Protein AF-A0A937XHI0-F1 (afdb_monomer)

Nearest PDB structures (foldseek):
  3gnf-assembly1_B  TM=6.309E-01  e=1.235E+00  Mus musculus
  5ue8-assembly2_B  TM=3.623E-01  e=6.744E-01  Rattus norvegicus
  3gf5-assembly2_B  TM=5.429E-01  e=1.886E+00  Mus musculus
  6bp7-assembly1_A  TM=5.393E-01  e=4.963E+00  Rattus norvegicus

Secondary structure (DSSP, 8-state):
--GGGHHHHHTHHHHHHHHHHH--SSPPPB-PBPSS-EE-TTS-EE-TT-B-EEEE-STTS--EEEE-HHHHHHHHIIIIIS-HHHHHHHHHHHHHHHHHHHHHHHHTTS---PPP-

Sequence (117 aa):
MNSRYEDVEQHLDDYVGLLNALSWEYAPWNEPKAQKQHQCEFGCLIERGSKYFRKLWSPDRREDVKLCHDCMVKMLFALFGTDQEATKRALAIDKQRWDATVRALRG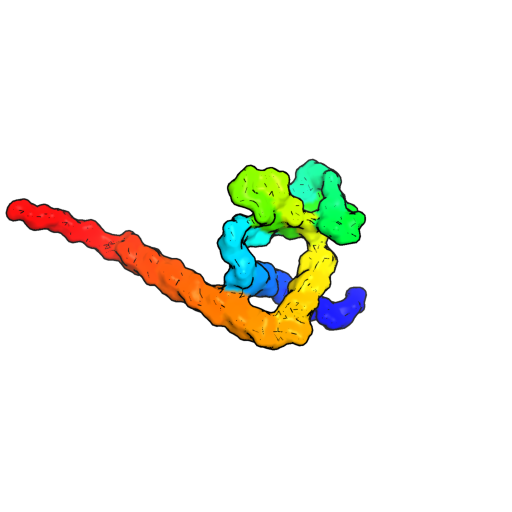LRQPLEEPES

pLDDT: mean 86.37, std 11.16, range [53.25, 96.56]

Foldseek 3Di:
DPVLLVVCVVCVVVLLLLVQLPPPPFDGKDWDAACAWDAAPVRDIDHHRAIWIWTQDDPVSPDIGIGHPVRSSVVSCVQPVVDVVSVVSSVVSSVVVVVVVVVVVVVVPDPPPDPDD

Radius of gyration: 18.56 Å; Cα contacts (8 Å, |Δi|>4): 137; chains: 1; bounding box: 61×37×37 Å

Mean predicted aligned error: 7.48 Å

Organism: NCBI:txid2052148

Solvent-accessible surface area (backbone atoms only — not comparable to full-atom values): 6737 Å² total; per-residue (Å²): 136,66,77,89,47,47,67,46,63,78,40,39,70,59,53,50,49,36,50,39,40,65,46,70,94,45,59,60,71,41,74,52,66,30,89,52,72,47,64,21,82,86,66,48,80,35,52,59,68,37,65,31,39,38,28,40,76,38,98,84,61,81,43,65,52,34,30,39,61,71,57,45,45,52,49,48,35,62,52,44,74,72,30,66,66,52,42,53,51,17,52,53,44,39,52,53,50,51,55,50,50,54,51,53,57,55,60,73,68,56,76,82,77,74,81,87,128

Structure (mmCIF, N/CA/C/O backbone):
data_AF-A0A937XHI0-F1
#
_entry.id   AF-A0A937XHI0-F1
#
loop_
_atom_site.group_PDB
_atom_site.id
_atom_site.type_symbol
_atom_site.label_atom_id
_atom_site.label_alt_id
_atom_site.label_comp_id
_atom_site.label_asym_id
_atom_site.label_entity_id
_atom_site.label_seq_id
_atom_site.pdbx_PDB_ins_code
_atom_site.Cartn_x
_atom_site.Cartn_y
_atom_site.Cartn_z
_atom_site.occupancy
_atom_site.B_iso_or_equiv
_atom_site.auth_seq_id
_atom_site.auth_comp_id
_atom_site.auth_asym_id
_atom_site.auth_atom_id
_atom_site.pdbx_PDB_model_num
ATOM 1 N N . MET A 1 1 ? -12.678 -14.246 10.226 1.00 58.81 1 MET A N 1
ATOM 2 C CA . MET A 1 1 ? -12.067 -13.700 8.994 1.00 58.81 1 MET A CA 1
ATOM 3 C C . MET A 1 1 ? -12.747 -14.303 7.783 1.00 58.81 1 MET A C 1
ATOM 5 O O . MET A 1 1 ? -13.254 -15.413 7.873 1.00 58.81 1 MET A O 1
ATOM 9 N N . ASN A 1 2 ? -12.811 -13.553 6.687 1.00 73.31 2 ASN A N 1
ATOM 10 C CA . ASN A 1 2 ? -13.409 -13.993 5.431 1.00 73.31 2 ASN A CA 1
ATOM 11 C C . ASN A 1 2 ? -12.284 -14.550 4.546 1.00 73.31 2 ASN A C 1
ATOM 13 O O . ASN A 1 2 ? -11.394 -13.787 4.186 1.00 73.31 2 ASN A O 1
ATOM 17 N N . SER A 1 3 ? -12.313 -15.844 4.213 1.00 80.75 3 SER A N 1
ATOM 18 C CA . SER A 1 3 ? -11.196 -16.562 3.556 1.00 80.75 3 SER A CA 1
ATOM 19 C C . SER A 1 3 ? -10.715 -15.933 2.245 1.00 80.75 3 SER A C 1
ATOM 21 O O . SER A 1 3 ? -9.574 -16.099 1.843 1.00 80.75 3 SER A O 1
ATOM 23 N N . ARG A 1 4 ? -11.570 -15.152 1.585 1.00 86.25 4 ARG A N 1
ATOM 24 C CA . ARG A 1 4 ? -11.251 -14.447 0.333 1.00 86.25 4 ARG A CA 1
ATOM 25 C C . ARG A 1 4 ? -10.229 -13.314 0.486 1.00 86.25 4 ARG A C 1
ATOM 27 O O . ARG A 1 4 ? -9.715 -12.870 -0.527 1.00 86.25 4 ARG A O 1
ATOM 34 N N . TYR A 1 5 ? -9.925 -12.852 1.699 1.00 92.00 5 TYR A N 1
ATOM 35 C CA . TYR A 1 5 ? -8.895 -11.825 1.926 1.00 92.00 5 TYR A CA 1
ATOM 36 C C . TYR A 1 5 ? -7.572 -12.386 2.449 1.00 92.00 5 TYR A C 1
ATOM 38 O O . TYR A 1 5 ? -6.604 -11.641 2.540 1.00 92.00 5 TYR A O 1
ATOM 46 N N . GLU A 1 6 ? -7.532 -13.679 2.771 1.00 92.12 6 GLU A N 1
ATOM 47 C CA . GLU A 1 6 ? -6.419 -14.301 3.490 1.00 92.12 6 GLU A CA 1
ATOM 48 C C . GLU A 1 6 ? -5.087 -14.166 2.742 1.00 92.12 6 GLU A C 1
ATOM 50 O O . GLU A 1 6 ? -4.083 -13.801 3.343 1.00 92.12 6 GLU A O 1
ATOM 55 N N . ASP A 1 7 ? -5.101 -14.371 1.425 1.00 92.12 7 ASP A N 1
ATOM 56 C CA . ASP A 1 7 ? -3.933 -14.199 0.554 1.00 92.12 7 ASP A CA 1
ATOM 57 C C . ASP A 1 7 ? -3.374 -12.764 0.608 1.00 92.12 7 ASP A C 1
ATOM 59 O O . ASP A 1 7 ? -2.185 -12.549 0.841 1.00 92.12 7 ASP A O 1
ATOM 63 N N . VAL A 1 8 ? -4.252 -11.763 0.512 1.00 92.69 8 VAL A N 1
ATOM 64 C CA . VAL A 1 8 ? -3.857 -10.349 0.585 1.00 92.69 8 VAL A CA 1
ATOM 65 C C . VAL A 1 8 ? -3.335 -9.982 1.971 1.00 92.69 8 VAL A C 1
ATOM 67 O O . VAL A 1 8 ? -2.409 -9.189 2.078 1.00 92.69 8 VAL A O 1
ATOM 70 N N . GLU A 1 9 ? -3.908 -10.537 3.038 1.00 93.56 9 GLU A N 1
ATOM 71 C CA . GLU A 1 9 ? -3.440 -10.292 4.407 1.00 93.56 9 GLU A CA 1
ATOM 72 C C . GLU A 1 9 ? -2.064 -10.916 4.663 1.00 93.56 9 GLU A C 1
ATOM 74 O O . GLU A 1 9 ? -1.214 -10.283 5.288 1.00 93.56 9 GLU A O 1
ATOM 79 N N . GLN A 1 10 ? -1.822 -12.131 4.163 1.00 94.44 10 GLN A N 1
ATOM 80 C CA . GLN A 1 10 ? -0.535 -12.819 4.304 1.00 94.44 10 GLN A CA 1
ATOM 81 C C . GLN A 1 10 ? 0.579 -12.152 3.486 1.00 94.44 10 GLN A C 1
ATOM 83 O O . GLN A 1 10 ? 1.735 -12.161 3.908 1.00 94.44 10 GLN A O 1
ATOM 88 N N . HIS A 1 11 ? 0.224 -11.537 2.356 1.00 94.31 11 HIS A N 1
ATOM 89 C CA . HIS A 1 11 ? 1.153 -10.904 1.417 1.00 94.31 11 HIS A CA 1
ATOM 90 C C . HIS A 1 11 ? 0.968 -9.380 1.328 1.00 94.31 11 HIS A C 1
ATOM 92 O O . HIS A 1 11 ? 1.217 -8.767 0.289 1.00 94.31 11 HIS A O 1
ATOM 98 N N . LEU A 1 12 ? 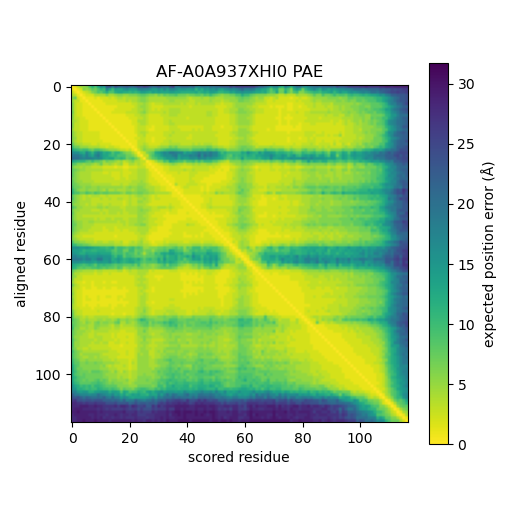0.517 -8.748 2.417 1.00 94.00 12 LEU A N 1
ATOM 99 C CA . LEU A 1 12 ? 0.097 -7.343 2.421 1.00 94.00 12 LEU A CA 1
ATOM 100 C C . LEU A 1 12 ? 1.183 -6.388 1.912 1.00 94.00 12 LEU A C 1
ATOM 102 O O . LEU A 1 12 ? 0.897 -5.516 1.091 1.00 94.00 12 LEU A O 1
ATOM 106 N N . ASP A 1 13 ? 2.423 -6.571 2.363 1.00 93.06 13 ASP A N 1
ATOM 107 C CA . ASP A 1 13 ? 3.550 -5.725 1.964 1.00 93.06 13 ASP A CA 1
ATOM 108 C C . ASP A 1 13 ? 3.843 -5.829 0.458 1.00 93.06 13 ASP A C 1
ATOM 110 O O . ASP A 1 13 ? 4.079 -4.807 -0.195 1.00 93.06 13 ASP A O 1
ATOM 114 N N . ASP A 1 14 ? 3.740 -7.032 -0.117 1.00 92.31 14 ASP A N 1
ATOM 115 C CA . ASP A 1 14 ? 3.931 -7.263 -1.552 1.00 92.31 14 ASP A CA 1
ATOM 116 C C . ASP A 1 14 ? 2.839 -6.545 -2.360 1.00 92.31 14 ASP A C 1
ATOM 118 O O . ASP A 1 14 ? 3.126 -5.806 -3.307 1.00 92.31 14 ASP A O 1
ATOM 122 N N . TYR A 1 15 ? 1.576 -6.677 -1.941 1.00 94.00 15 TYR A N 1
ATOM 123 C CA . TYR A 1 15 ? 0.445 -6.002 -2.580 1.00 94.00 15 TYR A CA 1
ATOM 124 C C . TYR A 1 15 ? 0.515 -4.472 -2.460 1.00 94.00 15 TYR A C 1
ATOM 126 O O . TYR A 1 15 ? 0.173 -3.760 -3.410 1.00 94.00 15 TYR A O 1
ATOM 134 N N . VAL A 1 16 ? 0.996 -3.939 -1.334 1.00 93.38 16 VAL A N 1
ATOM 135 C CA . VAL A 1 16 ? 1.258 -2.498 -1.178 1.00 93.38 16 VAL A CA 1
ATOM 136 C C . VAL A 1 16 ? 2.401 -2.051 -2.095 1.00 93.38 16 VAL A C 1
ATOM 138 O O . VAL A 1 16 ? 2.323 -0.970 -2.687 1.00 93.38 16 VAL A O 1
ATOM 141 N N . GLY A 1 17 ? 3.430 -2.882 -2.275 1.00 90.94 17 GLY A N 1
ATOM 142 C CA . GLY A 1 17 ? 4.486 -2.674 -3.267 1.00 90.94 17 GLY A CA 1
ATOM 143 C C . GLY A 1 17 ? 3.924 -2.537 -4.682 1.00 90.94 17 GLY A C 1
ATOM 144 O O . GLY A 1 17 ? 4.179 -1.536 -5.355 1.00 90.94 17 GLY A O 1
ATOM 145 N N . LEU A 1 18 ? 3.062 -3.469 -5.096 1.00 91.12 18 LEU A N 1
ATOM 146 C CA . LEU A 1 18 ? 2.370 -3.420 -6.390 1.00 91.12 18 LEU A CA 1
ATOM 147 C C . LEU A 1 18 ? 1.470 -2.187 -6.533 1.00 91.12 18 LEU A C 1
ATOM 149 O O . LEU A 1 18 ? 1.436 -1.552 -7.590 1.00 91.12 18 LEU A O 1
ATOM 153 N N . LEU A 1 19 ? 0.769 -1.794 -5.469 1.00 92.19 19 LEU A N 1
ATOM 154 C CA . LEU A 1 19 ? -0.028 -0.569 -5.471 1.00 92.19 19 LEU A CA 1
ATOM 155 C C . LEU A 1 19 ? 0.852 0.666 -5.699 1.00 92.19 19 LEU A C 1
ATOM 157 O O . LEU A 1 19 ? 0.529 1.517 -6.528 1.00 92.19 19 LEU A O 1
ATOM 161 N N . ASN A 1 20 ? 1.994 0.745 -5.017 1.00 90.75 20 ASN A N 1
ATOM 162 C CA . ASN A 1 20 ? 2.981 1.803 -5.219 1.00 90.75 20 ASN A CA 1
ATOM 163 C C . ASN A 1 20 ? 3.599 1.763 -6.625 1.00 90.75 20 ASN A C 1
ATOM 165 O O . ASN A 1 20 ? 3.855 2.820 -7.213 1.00 90.75 20 ASN A O 1
ATOM 169 N N . ALA A 1 21 ? 3.770 0.572 -7.208 1.00 87.50 21 ALA A N 1
ATOM 170 C CA . ALA A 1 21 ? 4.170 0.404 -8.600 1.00 87.50 21 ALA A CA 1
ATOM 171 C C . ALA A 1 21 ? 3.155 1.055 -9.556 1.00 87.50 21 ALA A C 1
ATOM 173 O O . ALA A 1 21 ? 3.544 1.788 -10.459 1.00 87.50 21 ALA A O 1
ATOM 174 N N . LEU A 1 22 ? 1.851 0.910 -9.324 1.00 83.44 22 LEU A N 1
ATOM 175 C CA . LEU A 1 22 ? 0.835 1.563 -10.161 1.00 83.44 22 LEU A CA 1
ATOM 176 C C . LEU A 1 22 ? 0.700 3.067 -9.898 1.00 83.44 22 LEU A C 1
ATOM 178 O O . LEU A 1 22 ? 0.381 3.842 -10.796 1.00 83.44 22 LEU A O 1
ATOM 182 N N . SER A 1 23 ? 0.939 3.501 -8.666 1.00 77.81 23 SER A N 1
ATOM 183 C CA . SER A 1 23 ? 0.515 4.816 -8.206 1.00 77.81 23 SER A CA 1
ATOM 184 C C . 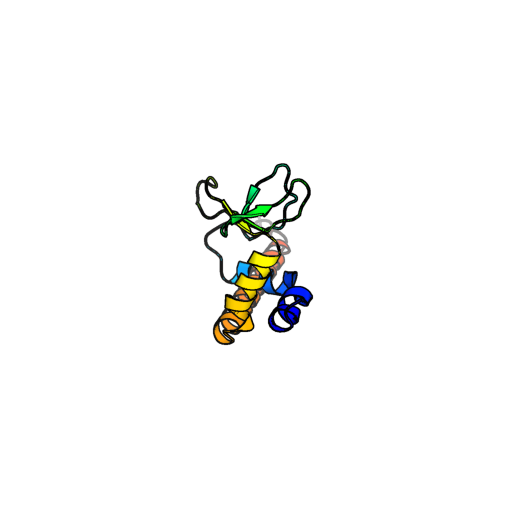SER A 1 23 ? 1.683 5.824 -8.196 1.00 77.81 23 SER A C 1
ATOM 186 O O . SER A 1 23 ? 2.231 6.144 -7.147 1.00 77.81 23 SER A O 1
ATOM 188 N N . TRP A 1 24 ? 2.092 6.282 -9.387 1.00 65.75 24 TRP A N 1
ATOM 189 C CA . TRP A 1 24 ? 3.335 7.051 -9.616 1.00 65.75 24 TRP A CA 1
ATOM 190 C C . TRP A 1 24 ? 3.261 8.554 -9.322 1.00 65.75 24 TRP A C 1
ATOM 192 O O . TRP A 1 24 ? 4.281 9.168 -9.030 1.00 65.75 24 TRP A O 1
ATOM 202 N N . GLU A 1 25 ? 2.083 9.169 -9.440 1.00 63.81 25 GLU A N 1
ATOM 203 C CA . GLU A 1 25 ? 1.992 10.637 -9.527 1.00 63.81 25 GLU A CA 1
ATOM 204 C C . GLU A 1 25 ? 2.294 11.368 -8.209 1.00 63.81 25 GLU A C 1
ATOM 206 O O . GLU A 1 25 ? 2.644 12.547 -8.225 1.00 63.81 25 GLU A O 1
ATOM 211 N N . TYR A 1 26 ? 2.232 10.669 -7.072 1.00 65.94 26 TYR A N 1
ATOM 212 C CA . TYR A 1 26 ? 2.436 11.248 -5.744 1.00 65.94 26 TYR A CA 1
ATOM 213 C C . TYR A 1 26 ? 3.262 10.334 -4.835 1.00 65.94 26 TYR A C 1
ATOM 215 O O . TYR A 1 26 ? 3.695 9.254 -5.236 1.00 65.94 26 TYR A O 1
ATOM 223 N N . ALA A 1 27 ? 3.485 10.771 -3.591 1.00 76.62 27 ALA A N 1
ATOM 224 C CA . ALA A 1 27 ? 4.232 10.004 -2.598 1.00 76.62 27 ALA A CA 1
ATOM 225 C C . ALA A 1 27 ? 3.674 8.572 -2.438 1.00 76.62 27 ALA A C 1
ATOM 227 O O . ALA A 1 27 ? 2.452 8.384 -2.513 1.00 76.62 27 ALA A O 1
ATOM 228 N N . PRO A 1 28 ? 4.547 7.578 -2.185 1.00 87.50 28 PRO A N 1
ATOM 229 C CA . PRO A 1 28 ? 4.113 6.202 -1.996 1.00 87.50 28 PRO A CA 1
ATOM 230 C C . PRO A 1 28 ? 3.194 6.088 -0.779 1.00 87.50 28 PRO A C 1
ATOM 232 O O . PRO A 1 28 ? 3.311 6.850 0.188 1.00 87.50 28 PRO A O 1
ATOM 235 N N . TRP A 1 29 ? 2.308 5.096 -0.819 1.00 92.00 29 TRP A N 1
ATOM 236 C CA . TRP A 1 29 ? 1.627 4.606 0.367 1.00 92.00 29 TRP A CA 1
ATOM 237 C C . TRP A 1 29 ? 2.663 4.225 1.421 1.00 92.00 29 TRP A C 1
ATOM 239 O O . TRP A 1 29 ? 3.608 3.486 1.139 1.00 92.00 29 TRP A O 1
ATOM 249 N N . ASN A 1 30 ? 2.475 4.735 2.633 1.00 91.25 30 ASN A N 1
ATOM 250 C CA . ASN A 1 30 ? 3.271 4.388 3.800 1.00 91.25 30 ASN A CA 1
ATOM 251 C C . ASN A 1 30 ? 2.372 3.962 4.963 1.00 91.25 30 ASN A C 1
ATOM 253 O O . ASN A 1 30 ? 1.160 4.176 4.928 1.00 91.25 30 ASN A O 1
ATOM 257 N N . GLU A 1 31 ? 2.978 3.353 5.984 1.00 94.69 31 GLU A N 1
ATOM 258 C CA . GLU A 1 31 ? 2.267 2.778 7.131 1.00 94.69 31 GLU A CA 1
ATOM 259 C C . GLU A 1 31 ? 2.661 3.457 8.467 1.00 94.69 31 GLU A C 1
ATOM 261 O O . GLU A 1 31 ? 3.342 2.868 9.314 1.00 94.69 31 GLU A O 1
ATOM 266 N N . PRO A 1 32 ? 2.315 4.742 8.675 1.00 94.44 32 PRO A N 1
ATOM 267 C CA . PRO A 1 32 ? 2.627 5.447 9.910 1.00 94.44 32 PRO A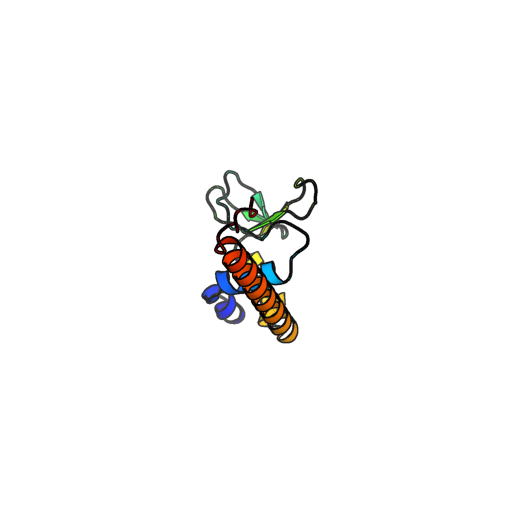 CA 1
ATOM 268 C C . PRO A 1 32 ? 1.777 4.969 11.094 1.00 94.44 32 PRO A C 1
ATOM 270 O O . PRO A 1 32 ? 0.696 4.396 10.958 1.00 94.44 32 PRO A O 1
ATOM 273 N N . LYS A 1 33 ? 2.241 5.315 12.298 1.00 96.19 33 LYS A N 1
ATOM 274 C CA . LYS A 1 33 ? 1.471 5.173 13.538 1.00 96.19 33 LYS A CA 1
ATOM 275 C C . LYS A 1 33 ? 0.629 6.429 13.787 1.00 96.19 33 LYS A C 1
ATOM 277 O O . LYS A 1 33 ? 1.148 7.546 13.751 1.00 96.19 33 LYS A O 1
ATOM 282 N N . ALA A 1 34 ? -0.661 6.263 14.062 1.00 94.44 34 ALA A N 1
ATOM 283 C CA . ALA A 1 34 ? -1.589 7.359 14.315 1.00 94.44 34 ALA A CA 1
ATOM 284 C C . ALA A 1 34 ? -1.242 8.099 15.618 1.00 94.44 34 ALA A C 1
ATOM 286 O O . ALA A 1 34 ? -1.261 7.526 16.707 1.00 94.44 34 ALA A O 1
ATOM 287 N N . GLN A 1 35 ? -0.935 9.395 15.529 1.00 94.62 35 GLN A N 1
ATOM 288 C CA . GLN A 1 35 ? -0.635 10.221 16.709 1.00 94.62 35 GLN A CA 1
ATOM 289 C C . GLN A 1 35 ? -1.895 10.740 17.410 1.00 94.6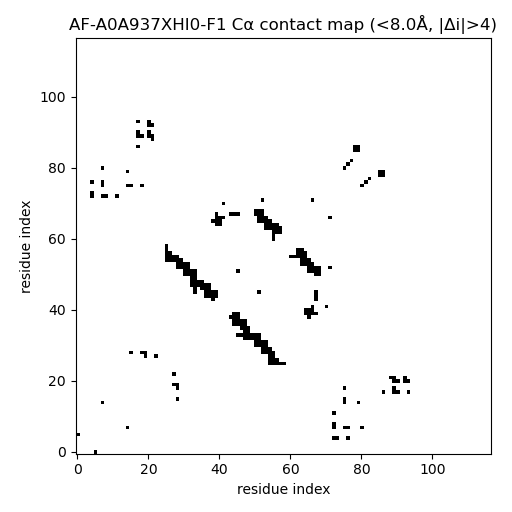2 35 GLN A C 1
ATOM 291 O O . GLN A 1 35 ? -1.860 11.044 18.604 1.00 94.62 35 GLN A O 1
ATOM 296 N N . LYS A 1 36 ? -3.004 10.811 16.672 1.00 93.88 36 LYS A N 1
ATOM 297 C CA . LYS A 1 36 ? -4.342 11.166 17.143 1.00 93.88 36 LYS A CA 1
ATOM 298 C C . LYS A 1 36 ? -5.370 10.269 16.454 1.00 93.88 36 LYS A C 1
ATOM 300 O O . LYS A 1 36 ? -5.023 9.506 15.561 1.00 93.88 36 LYS A O 1
ATOM 305 N N . GLN A 1 37 ? -6.617 10.356 16.890 1.00 95.62 37 GLN A N 1
ATOM 306 C CA . GLN A 1 37 ? -7.721 9.636 16.270 1.00 95.62 37 GLN A CA 1
ATOM 307 C C . GLN A 1 37 ? -8.061 10.249 14.903 1.00 95.62 37 GLN A C 1
ATOM 309 O O . GLN A 1 37 ? -8.071 11.475 14.750 1.00 95.62 37 GLN A O 1
ATOM 314 N N . HIS A 1 38 ? -8.336 9.396 13.920 1.00 91.88 38 HIS A N 1
ATOM 315 C CA . HIS A 1 38 ? -8.718 9.786 12.562 1.00 91.88 38 HIS A CA 1
ATOM 316 C C . HIS A 1 38 ? -9.875 8.918 12.066 1.00 91.88 38 HIS A C 1
ATOM 318 O O . HIS A 1 38 ? -10.123 7.843 12.607 1.00 91.88 38 HIS A O 1
ATOM 324 N N . GLN A 1 39 ? -10.551 9.361 11.010 1.00 96.00 39 GLN A N 1
ATOM 325 C CA . GLN A 1 39 ? -11.382 8.479 10.196 1.00 96.00 39 GLN A CA 1
ATOM 326 C C . GLN A 1 39 ? -10.607 8.077 8.945 1.00 96.00 39 GLN A C 1
ATOM 328 O O . GLN A 1 39 ? -9.823 8.867 8.412 1.00 96.00 39 GLN A O 1
ATOM 333 N N . CYS A 1 40 ? -10.796 6.833 8.519 1.00 95.19 40 CYS A N 1
ATOM 334 C CA . CYS A 1 40 ? -10.367 6.405 7.201 1.00 95.19 40 CYS A CA 1
ATOM 335 C C . CYS A 1 40 ? -11.325 6.939 6.123 1.00 95.19 40 CYS A C 1
ATOM 337 O O . CYS A 1 40 ? -12.431 7.378 6.438 1.00 95.19 40 CYS A O 1
ATOM 339 N N . GLU A 1 41 ? -10.927 6.830 4.857 1.00 94.25 41 GLU A N 1
ATOM 340 C CA . GLU A 1 41 ? -11.711 7.274 3.693 1.00 94.25 41 GLU A CA 1
ATOM 341 C C . GLU A 1 41 ? -13.118 6.654 3.629 1.00 94.25 41 GLU A C 1
ATOM 343 O O . GLU A 1 41 ? -14.057 7.244 3.109 1.00 94.25 41 GLU A O 1
ATOM 348 N N . PHE A 1 42 ? -13.287 5.467 4.214 1.00 94.88 42 PHE A N 1
ATOM 349 C CA . PHE A 1 42 ? -14.557 4.741 4.267 1.00 94.88 42 PHE A CA 1
ATOM 350 C C . PHE A 1 42 ? -15.312 4.922 5.596 1.00 94.88 42 PHE A C 1
ATOM 352 O O . PHE A 1 42 ? -16.245 4.176 5.887 1.00 94.88 42 PHE A O 1
ATOM 359 N N . GLY A 1 43 ? -14.896 5.874 6.436 1.00 94.38 43 GLY A N 1
ATOM 360 C CA . GLY A 1 43 ? -15.553 6.207 7.703 1.00 94.38 43 GLY A CA 1
ATOM 361 C C . GLY A 1 43 ? -15.204 5.302 8.891 1.00 94.38 43 GLY A C 1
ATOM 362 O O . GLY A 1 43 ? -15.716 5.521 9.989 1.00 94.38 43 GLY A O 1
ATOM 363 N N . CYS A 1 44 ? -14.326 4.306 8.728 1.00 96.44 44 CYS A N 1
ATOM 364 C CA . CYS A 1 44 ? -13.855 3.497 9.856 1.00 96.44 44 CYS A CA 1
ATOM 365 C C . CYS A 1 44 ? -12.976 4.323 10.795 1.00 96.44 44 CYS A C 1
ATOM 367 O O . CYS A 1 44 ? -12.217 5.198 10.370 1.00 96.44 44 CYS A O 1
ATOM 369 N N . LEU A 1 45 ? -13.038 3.998 12.083 1.00 96.56 45 LEU A N 1
ATOM 370 C CA . LEU A 1 45 ? -12.229 4.669 13.082 1.00 96.56 45 LEU A CA 1
ATOM 371 C C . LEU A 1 45 ? -10.788 4.146 13.078 1.00 96.56 45 LEU A C 1
ATOM 373 O O . LEU A 1 45 ? -10.558 2.943 13.163 1.00 96.56 45 LEU A O 1
ATOM 377 N N . ILE A 1 46 ? -9.818 5.059 13.023 1.00 96.38 46 ILE A N 1
ATOM 378 C CA . ILE A 1 46 ? -8.402 4.778 13.268 1.00 96.38 46 ILE A CA 1
ATOM 379 C C . ILE A 1 46 ? -8.065 5.345 14.644 1.00 96.38 46 ILE A C 1
ATOM 381 O O . ILE A 1 46 ? -7.999 6.564 14.834 1.00 96.38 46 ILE A O 1
ATOM 385 N N . GLU A 1 47 ? -7.871 4.455 15.612 1.00 96.31 47 GLU A N 1
ATOM 386 C CA . GLU A 1 47 ? -7.516 4.841 16.972 1.00 96.31 47 GLU A CA 1
ATOM 387 C C . GLU A 1 47 ? -6.096 5.401 17.066 1.00 96.31 47 GLU A C 1
ATOM 389 O O . GLU A 1 47 ? -5.202 5.095 16.270 1.00 96.31 47 GLU A O 1
ATOM 394 N N . ARG A 1 48 ? -5.870 6.223 18.093 1.00 96.44 48 ARG A N 1
ATOM 395 C CA . ARG A 1 48 ? -4.530 6.699 18.425 1.00 96.44 48 ARG A CA 1
ATOM 396 C C . ARG A 1 48 ? -3.635 5.505 18.758 1.00 96.44 48 ARG A C 1
ATOM 398 O O . ARG A 1 48 ? -3.967 4.684 19.600 1.00 96.44 48 ARG A O 1
ATOM 405 N N . GLY A 1 49 ? -2.456 5.463 18.151 1.00 95.31 49 GLY A N 1
ATOM 406 C CA . GLY A 1 49 ? -1.485 4.390 18.326 1.00 95.31 49 GLY A CA 1
ATOM 407 C C . GLY A 1 49 ? -1.632 3.244 17.326 1.00 95.31 49 GLY A C 1
ATOM 408 O O . GLY A 1 49 ? -0.686 2.470 17.196 1.00 95.31 49 GLY A O 1
ATOM 409 N N . SER A 1 50 ? -2.731 3.164 16.577 1.00 95.44 50 SER A N 1
ATOM 410 C CA . SER A 1 50 ? -2.888 2.170 15.514 1.00 95.44 50 SER A CA 1
ATOM 411 C C . SER A 1 50 ? -2.031 2.517 14.304 1.00 95.44 50 SER A C 1
ATOM 413 O O . SER A 1 50 ? -1.810 3.691 13.989 1.00 95.44 50 SER A O 1
ATOM 415 N N . LYS A 1 51 ? -1.540 1.490 13.613 1.00 95.62 51 LYS A N 1
ATOM 416 C CA . LYS A 1 51 ? -0.988 1.666 12.273 1.00 95.62 51 LYS A CA 1
ATOM 417 C C . LYS A 1 51 ? -2.117 1.897 11.272 1.00 95.62 51 LYS A C 1
ATOM 419 O O . LYS A 1 51 ? -3.227 1.395 11.450 1.00 95.62 51 LYS A O 1
ATOM 424 N N . TYR A 1 52 ? -1.838 2.682 10.245 1.00 95.88 52 TYR A N 1
ATOM 425 C CA . TYR A 1 52 ? -2.766 2.932 9.151 1.00 95.88 52 TYR A CA 1
ATOM 426 C C . TYR A 1 52 ? -1.985 3.241 7.883 1.00 95.88 52 TYR A C 1
ATOM 428 O O . TYR A 1 52 ? -0.826 3.641 7.949 1.00 95.88 52 TYR A O 1
ATOM 436 N N . PHE A 1 53 ? -2.635 3.094 6.739 1.00 95.50 53 PHE A N 1
ATOM 437 C CA . PHE A 1 53 ? -2.050 3.411 5.451 1.00 95.50 53 PHE A CA 1
ATOM 438 C C . PHE A 1 53 ? -2.363 4.847 5.073 1.00 95.50 53 PHE A C 1
ATOM 440 O O . PHE A 1 53 ? -3.510 5.289 5.172 1.00 95.50 53 PHE A O 1
ATOM 447 N N . ARG A 1 54 ? -1.351 5.575 4.617 1.00 93.12 54 ARG A N 1
ATOM 448 C CA . ARG A 1 54 ? -1.489 6.965 4.199 1.00 93.12 54 ARG A CA 1
ATOM 449 C C . ARG A 1 54 ? -0.862 7.167 2.835 1.00 93.12 54 ARG A C 1
ATOM 451 O O . ARG A 1 54 ? 0.266 6.740 2.599 1.00 93.12 54 ARG A O 1
ATOM 458 N N . LYS A 1 55 ? -1.563 7.895 1.974 1.00 90.81 55 LYS A N 1
ATOM 459 C CA . LYS A 1 55 ? -1.027 8.391 0.713 1.00 90.81 55 LYS A CA 1
ATOM 460 C C . LYS A 1 55 ? -1.317 9.872 0.560 1.00 90.81 55 LYS A C 1
ATOM 462 O O . LYS A 1 55 ? -2.440 10.306 0.774 1.00 90.81 55 LYS A O 1
ATOM 467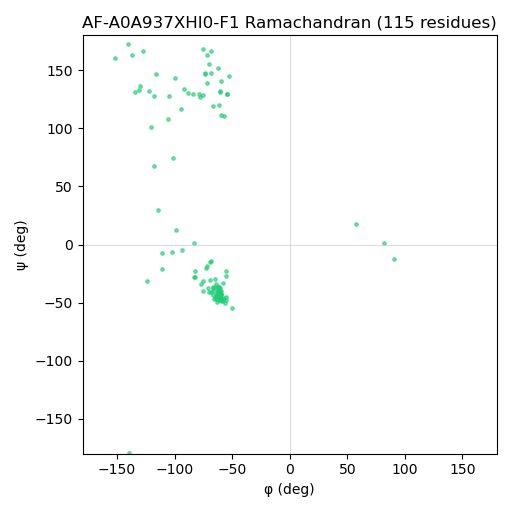 N N . LEU A 1 56 ? -0.306 10.640 0.168 1.00 86.44 56 LEU A N 1
ATOM 468 C CA . LEU A 1 56 ? -0.506 12.025 -0.252 1.00 86.44 56 LEU A CA 1
ATOM 469 C C . LEU A 1 56 ? -1.062 12.001 -1.676 1.00 86.44 56 LEU A C 1
ATOM 471 O O . LEU A 1 56 ? -0.481 11.332 -2.528 1.00 86.44 56 LEU A O 1
ATOM 475 N N . TRP A 1 57 ? -2.182 12.677 -1.914 1.00 77.44 57 TRP A N 1
ATOM 476 C CA . TRP A 1 57 ? -2.860 12.671 -3.217 1.00 77.44 57 TRP A CA 1
ATOM 477 C C . TRP A 1 57 ? -2.779 14.019 -3.941 1.00 77.44 57 TRP A C 1
ATOM 479 O O . TRP A 1 57 ? -3.139 14.116 -5.106 1.00 77.44 57 TRP A O 1
ATOM 489 N N . SER A 1 58 ? -2.261 15.060 -3.288 1.00 72.31 58 SER A N 1
ATOM 490 C CA . SER A 1 58 ? -2.106 16.375 -3.901 1.00 72.31 58 SER A CA 1
ATOM 491 C C . SER A 1 58 ? -0.632 16.798 -4.022 1.00 72.31 58 SER A C 1
ATOM 493 O O . SER A 1 58 ? 0.184 16.482 -3.142 1.00 72.31 58 SER A O 1
ATOM 495 N N . PRO A 1 59 ? -0.261 17.560 -5.075 1.00 67.56 59 PRO A N 1
ATOM 496 C CA . PRO A 1 59 ? 1.094 18.099 -5.238 1.00 67.56 59 PRO A CA 1
ATOM 497 C C . PRO A 1 59 ? 1.533 18.982 -4.063 1.00 67.56 59 PRO A C 1
ATOM 499 O O . PRO A 1 59 ? 2.706 19.004 -3.691 1.00 67.56 59 PRO A O 1
ATOM 502 N N . ASP A 1 60 ? 0.582 19.693 -3.454 1.00 72.25 60 ASP A N 1
ATOM 503 C CA . ASP A 1 60 ? 0.803 20.575 -2.307 1.00 72.25 60 ASP A CA 1
ATOM 504 C C . ASP A 1 60 ? 0.825 19.831 -0.957 1.00 72.25 60 ASP A C 1
ATOM 506 O O . ASP A 1 60 ? 1.020 20.456 0.087 1.00 72.25 60 ASP A O 1
ATOM 510 N N . ARG A 1 61 ? 0.664 18.496 -0.973 1.00 66.44 61 ARG A N 1
ATOM 511 C CA . ARG A 1 61 ? 0.673 17.592 0.192 1.00 66.44 61 ARG A CA 1
ATOM 512 C C . ARG A 1 61 ? -0.370 17.922 1.263 1.00 66.44 61 ARG A C 1
ATOM 514 O O . ARG A 1 61 ? -0.222 17.484 2.408 1.00 66.44 61 ARG A O 1
ATOM 521 N N . ARG A 1 62 ? -1.394 18.705 0.920 1.00 71.62 62 ARG A N 1
ATOM 522 C CA . ARG A 1 62 ? -2.470 19.088 1.844 1.00 71.62 62 ARG A CA 1
ATOM 523 C C . ARG A 1 62 ? -3.547 18.025 1.950 1.00 71.62 62 ARG A C 1
ATOM 525 O O . ARG A 1 62 ? -4.155 17.902 3.009 1.00 71.62 62 ARG A O 1
ATOM 532 N N . GLU A 1 63 ? -3.735 17.248 0.892 1.00 76.88 63 GLU A N 1
ATOM 533 C CA . GLU A 1 63 ? -4.733 16.191 0.841 1.00 76.88 63 GLU A CA 1
ATOM 534 C C . GLU A 1 63 ? -4.055 14.830 0.967 1.00 76.88 63 GLU A C 1
ATOM 536 O O . GLU A 1 63 ? -3.092 14.501 0.260 1.00 76.88 63 GLU A O 1
ATOM 541 N N . ASP A 1 64 ? -4.550 14.038 1.914 1.00 86.31 64 ASP A N 1
ATOM 542 C CA . ASP A 1 64 ? -4.067 12.696 2.162 1.00 86.31 64 ASP A CA 1
ATOM 543 C C . ASP A 1 64 ? -5.215 11.706 2.328 1.00 86.31 64 ASP A C 1
ATOM 545 O O . ASP A 1 64 ? -6.134 11.914 3.115 1.00 86.31 64 ASP A O 1
ATOM 549 N N . VAL A 1 65 ? -5.115 10.588 1.618 1.00 90.50 65 VAL A N 1
ATOM 550 C CA . VAL A 1 65 ? -6.012 9.449 1.785 1.00 90.50 65 VAL A CA 1
ATOM 551 C C . VAL A 1 65 ? -5.490 8.612 2.943 1.00 90.50 65 VAL A C 1
ATOM 553 O O . VAL A 1 65 ? -4.303 8.270 2.988 1.00 90.50 65 VAL A O 1
ATOM 556 N N . LYS A 1 66 ? -6.373 8.282 3.887 1.00 94.19 66 LYS A N 1
ATOM 557 C CA . LYS A 1 66 ? -6.064 7.429 5.041 1.00 94.19 66 LYS A CA 1
ATOM 558 C C . LYS A 1 66 ? -6.921 6.177 4.999 1.00 94.19 66 LYS A C 1
ATOM 560 O O . LYS A 1 66 ? -8.142 6.276 4.949 1.00 94.19 66 LYS A O 1
ATOM 565 N N . LEU A 1 67 ? -6.309 5.005 5.099 1.00 96.25 67 LEU A N 1
ATOM 566 C CA . LEU A 1 67 ? -7.009 3.726 5.172 1.00 96.25 67 LEU A CA 1
ATOM 567 C C . LEU A 1 67 ? -6.614 2.987 6.446 1.00 96.25 67 LEU A C 1
ATOM 569 O O . LEU A 1 67 ? -5.433 2.868 6.763 1.00 96.25 67 LEU A O 1
ATOM 573 N N . CYS A 1 68 ? -7.600 2.471 7.181 1.00 96.44 68 CYS A N 1
ATOM 574 C CA . CYS A 1 68 ? -7.309 1.452 8.183 1.00 96.44 68 CYS A CA 1
ATOM 575 C C . CYS A 1 68 ? -6.869 0.155 7.484 1.00 96.44 68 CYS A C 1
ATOM 577 O O . CYS A 1 68 ? -7.066 -0.006 6.276 1.00 96.44 68 CYS A O 1
ATOM 579 N N . HIS A 1 69 ? -6.303 -0.768 8.258 1.00 95.31 69 HIS A N 1
ATOM 580 C CA . HIS A 1 69 ? -5.827 -2.059 7.765 1.00 95.31 69 HIS A CA 1
ATOM 581 C C . HIS A 1 69 ? -6.879 -2.792 6.914 1.00 95.31 69 HIS A C 1
ATOM 583 O O . HIS A 1 69 ? -6.652 -3.058 5.737 1.00 95.31 69 HIS A O 1
ATOM 589 N N . ASP A 1 70 ? -8.078 -3.002 7.458 1.00 95.38 70 ASP A N 1
ATOM 590 C CA . ASP A 1 70 ? -9.143 -3.751 6.780 1.00 95.38 70 ASP A CA 1
ATOM 591 C C . ASP A 1 70 ? -9.591 -3.111 5.462 1.00 95.38 70 ASP A C 1
ATOM 593 O O . ASP A 1 70 ? -9.922 -3.805 4.498 1.00 95.38 70 ASP A O 1
ATOM 597 N N . CYS A 1 71 ? -9.633 -1.779 5.405 1.00 96.50 71 CYS A N 1
ATOM 598 C CA . CYS A 1 71 ? -9.986 -1.063 4.184 1.00 96.50 71 CYS A CA 1
ATOM 599 C C . CYS A 1 71 ? -8.886 -1.168 3.127 1.00 96.50 71 CYS A C 1
ATOM 601 O O . CYS A 1 71 ? -9.208 -1.308 1.948 1.00 96.50 71 CYS A O 1
ATOM 603 N N . MET A 1 72 ? -7.613 -1.137 3.535 1.00 96.25 72 MET A N 1
ATOM 604 C CA . MET A 1 72 ? -6.489 -1.367 2.625 1.00 96.25 72 MET A CA 1
ATOM 605 C C . MET A 1 72 ? -6.542 -2.786 2.050 1.00 96.25 72 MET A C 1
ATOM 607 O O . MET A 1 72 ? -6.532 -2.940 0.833 1.00 96.25 72 MET A O 1
ATOM 611 N N . VAL A 1 73 ? -6.713 -3.808 2.893 1.00 96.25 73 VAL A N 1
ATOM 612 C CA . VAL A 1 73 ? -6.842 -5.212 2.459 1.00 96.25 73 VAL A CA 1
ATOM 613 C C . VAL A 1 73 ? -7.972 -5.380 1.440 1.00 96.25 73 VAL A C 1
ATOM 615 O O . VAL A 1 73 ? -7.775 -5.957 0.373 1.00 96.25 73 VAL A O 1
ATOM 618 N N . LYS A 1 74 ? -9.159 -4.826 1.718 1.00 95.50 74 LYS A N 1
ATOM 619 C CA . LYS A 1 74 ? -10.302 -4.895 0.789 1.00 95.50 74 LYS A CA 1
ATOM 620 C C . LYS A 1 74 ? -10.020 -4.191 -0.537 1.00 95.50 74 LYS A C 1
ATOM 622 O O . LYS A 1 74 ? -10.419 -4.700 -1.583 1.00 95.50 74 LYS A O 1
ATOM 627 N N . MET A 1 75 ? -9.350 -3.040 -0.501 1.00 94.56 75 MET A N 1
ATOM 628 C CA . MET A 1 75 ? -8.970 -2.302 -1.705 1.00 94.56 75 MET A CA 1
ATOM 629 C C . MET A 1 75 ? -7.958 -3.092 -2.541 1.00 94.56 75 MET A C 1
ATOM 631 O O . MET A 1 75 ? -8.145 -3.233 -3.746 1.00 94.56 75 MET A O 1
ATOM 635 N N . LEU A 1 76 ? -6.922 -3.648 -1.913 1.00 94.75 76 LEU A N 1
ATOM 636 C CA . LEU A 1 76 ? -5.911 -4.466 -2.586 1.00 94.75 76 LEU A CA 1
ATOM 637 C C . LEU A 1 76 ? -6.519 -5.738 -3.180 1.00 94.75 76 LEU A C 1
ATOM 639 O O . LEU A 1 76 ? -6.234 -6.069 -4.327 1.00 94.75 76 LEU A O 1
ATOM 643 N N . PHE A 1 77 ? -7.425 -6.399 -2.458 1.00 94.19 77 PHE A N 1
ATOM 644 C CA . PHE A 1 77 ? -8.178 -7.529 -2.995 1.00 94.19 77 PHE A CA 1
ATOM 645 C C . PHE A 1 77 ? -8.999 -7.132 -4.227 1.00 94.19 77 PHE A C 1
ATOM 647 O O . PHE A 1 77 ? -8.952 -7.819 -5.245 1.00 94.19 77 PHE A O 1
ATOM 654 N N . ALA A 1 78 ? -9.721 -6.010 -4.168 1.00 91.88 78 ALA A N 1
ATOM 655 C CA . ALA A 1 78 ? -10.487 -5.528 -5.312 1.00 91.88 78 ALA A CA 1
ATOM 656 C C . ALA A 1 78 ? -9.581 -5.233 -6.519 1.00 91.88 78 ALA A C 1
ATOM 658 O O . ALA A 1 78 ? -9.927 -5.599 -7.636 1.00 91.88 78 ALA A O 1
ATOM 659 N N . LEU A 1 79 ? -8.410 -4.631 -6.295 1.00 90.81 79 LEU A N 1
ATOM 660 C CA . LEU A 1 79 ? -7.483 -4.251 -7.362 1.00 90.81 79 LEU A CA 1
ATOM 661 C C . LEU A 1 79 ? -6.712 -5.428 -7.962 1.00 90.81 79 LEU A C 1
ATOM 663 O O . LEU A 1 79 ? -6.506 -5.455 -9.169 1.00 90.81 79 LEU A O 1
ATOM 667 N N . PHE A 1 80 ? -6.267 -6.376 -7.141 1.00 91.75 80 PHE A N 1
ATOM 668 C CA . PHE A 1 80 ? -5.298 -7.394 -7.557 1.00 91.75 80 PHE A CA 1
ATOM 669 C C . PHE A 1 80 ? -5.779 -8.828 -7.342 1.00 91.75 80 PHE A C 1
ATOM 671 O O . PHE A 1 80 ? -5.432 -9.717 -8.117 1.00 91.75 80 PHE A O 1
ATOM 678 N N . GLY A 1 81 ? -6.596 -9.056 -6.311 1.00 84.38 81 GLY A N 1
ATOM 679 C CA . GLY A 1 81 ? -7.197 -10.362 -6.029 1.00 84.38 81 GLY A CA 1
ATOM 680 C C . GLY A 1 81 ? -8.304 -10.743 -7.017 1.00 84.38 81 GLY A C 1
ATOM 681 O O . GLY A 1 81 ? -8.610 -11.924 -7.165 1.00 84.38 81 GLY A O 1
ATOM 682 N N . THR A 1 82 ? -8.890 -9.763 -7.718 1.00 85.69 82 THR A N 1
ATOM 683 C CA . THR A 1 82 ? -9.940 -10.007 -8.726 1.00 85.69 82 THR A CA 1
ATOM 684 C C . THR A 1 82 ? -9.513 -9.740 -10.171 1.00 85.69 82 THR A C 1
ATOM 686 O O . T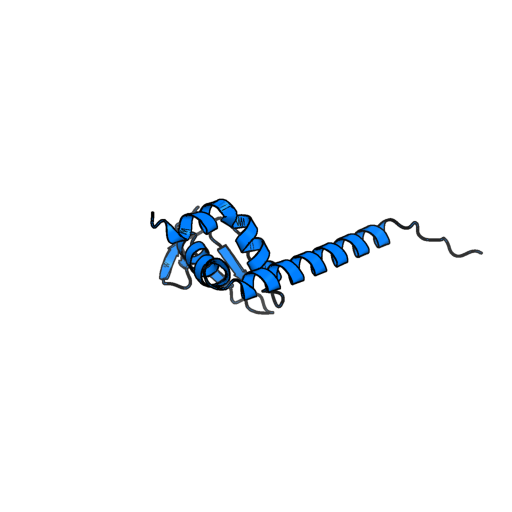HR A 1 82 ? -10.115 -10.303 -11.084 1.00 85.69 82 THR A O 1
ATOM 689 N N . ASP A 1 83 ? -8.461 -8.945 -10.396 1.00 86.50 83 ASP A N 1
ATOM 690 C CA . ASP A 1 83 ? -7.977 -8.575 -11.731 1.00 86.50 83 ASP A CA 1
ATOM 691 C C . ASP A 1 83 ? -6.523 -9.030 -11.939 1.00 86.50 83 ASP A C 1
ATOM 693 O O . ASP A 1 83 ? -5.555 -8.392 -11.515 1.00 86.50 83 ASP A O 1
ATOM 697 N N . GLN A 1 84 ? -6.363 -10.150 -12.650 1.00 86.50 84 GLN A N 1
ATOM 698 C CA . GLN A 1 84 ? -5.045 -10.694 -12.986 1.00 86.50 84 GLN A CA 1
ATOM 699 C C . GLN A 1 84 ? -4.236 -9.776 -13.916 1.00 86.50 84 GLN A C 1
ATOM 701 O O . GLN A 1 84 ? -3.006 -9.776 -13.855 1.00 86.50 84 GLN A O 1
ATOM 706 N N . GLU A 1 85 ? -4.889 -8.988 -14.772 1.00 88.44 85 GLU A N 1
ATOM 707 C CA . GLU A 1 85 ? -4.207 -8.078 -15.695 1.00 88.44 85 GLU A CA 1
ATOM 708 C C . GLU A 1 85 ? -3.699 -6.825 -14.974 1.00 88.44 85 GLU A C 1
ATOM 710 O O . GLU A 1 85 ? -2.623 -6.313 -15.296 1.00 88.44 85 GLU A O 1
ATOM 715 N N . ALA A 1 86 ? -4.416 -6.335 -13.960 1.00 84.69 86 ALA A N 1
ATOM 716 C CA . ALA A 1 86 ? -3.893 -5.314 -13.051 1.00 84.69 86 ALA A CA 1
ATOM 717 C C . ALA A 1 86 ? -2.621 -5.798 -12.336 1.00 84.69 86 ALA A C 1
ATOM 719 O O . ALA A 1 86 ? -1.608 -5.095 -12.351 1.00 84.69 86 ALA A O 1
ATOM 720 N N . THR A 1 87 ? -2.634 -7.024 -11.806 1.00 88.56 87 THR A N 1
ATOM 721 C CA . THR A 1 87 ? -1.472 -7.633 -11.1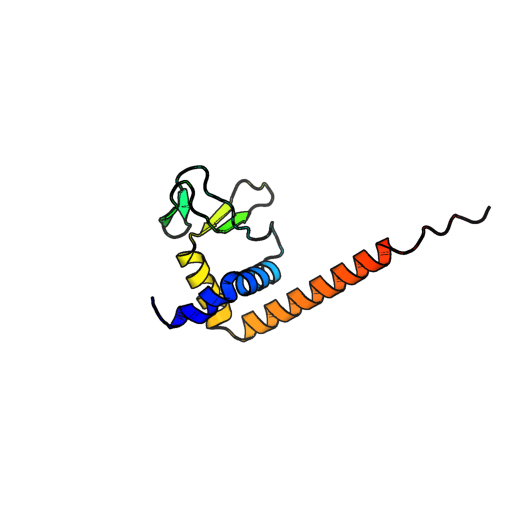36 1.00 88.56 87 THR A CA 1
ATOM 722 C C . THR A 1 87 ? -0.275 -7.777 -12.078 1.00 88.56 87 THR A C 1
ATOM 724 O O . THR A 1 87 ? 0.830 -7.344 -11.746 1.00 88.56 87 THR A O 1
ATOM 727 N N . LYS A 1 88 ? -0.476 -8.300 -13.298 1.00 89.50 88 LYS A N 1
ATOM 728 C CA . LYS A 1 88 ? 0.595 -8.410 -14.309 1.00 89.50 88 LYS A CA 1
ATOM 729 C C . LYS A 1 88 ? 1.195 -7.052 -14.673 1.00 89.50 88 LYS A C 1
ATOM 731 O O . LYS A 1 88 ? 2.416 -6.928 -14.767 1.00 89.50 88 LYS A O 1
ATOM 736 N N . ARG A 1 89 ? 0.356 -6.027 -14.868 1.00 88.56 89 ARG A N 1
ATOM 737 C CA . ARG A 1 89 ? 0.817 -4.663 -15.173 1.00 88.56 89 ARG A CA 1
ATOM 738 C C . ARG A 1 89 ? 1.633 -4.075 -14.027 1.00 88.56 89 ARG A C 1
ATOM 740 O O . ARG A 1 89 ? 2.695 -3.512 -14.281 1.00 88.56 89 ARG A O 1
ATOM 747 N N . ALA A 1 90 ? 1.171 -4.238 -12.789 1.00 88.38 90 ALA A N 1
ATOM 748 C CA . ALA A 1 90 ? 1.890 -3.762 -11.613 1.00 88.38 90 ALA A CA 1
ATOM 749 C C . ALA A 1 90 ? 3.276 -4.414 -11.494 1.00 88.38 90 ALA A C 1
ATOM 751 O O . ALA A 1 90 ? 4.264 -3.700 -11.345 1.00 88.38 90 ALA A O 1
ATOM 752 N N . LEU A 1 91 ? 3.364 -5.737 -11.673 1.00 90.12 91 LEU A N 1
ATOM 753 C CA . LEU A 1 91 ? 4.632 -6.478 -11.668 1.00 90.12 91 LEU A CA 1
ATOM 754 C C . LEU A 1 91 ? 5.593 -6.012 -12.770 1.00 90.12 91 LEU A C 1
ATOM 756 O O . LEU A 1 91 ? 6.792 -5.863 -12.535 1.00 90.12 91 LEU A O 1
ATOM 760 N N . ALA A 1 92 ? 5.084 -5.766 -13.981 1.00 91.12 92 ALA A N 1
ATOM 761 C CA . ALA A 1 92 ? 5.904 -5.276 -15.086 1.00 91.12 92 ALA A CA 1
ATOM 762 C C . ALA A 1 92 ? 6.486 -3.883 -14.792 1.00 91.12 92 ALA A C 1
ATOM 764 O O . ALA A 1 92 ? 7.671 -3.644 -15.039 1.00 91.12 92 ALA A O 1
ATOM 765 N N . ILE A 1 93 ? 5.671 -2.982 -14.233 1.00 88.31 93 ILE A N 1
ATOM 766 C CA . ILE A 1 93 ? 6.102 -1.632 -13.848 1.00 88.31 93 ILE A CA 1
ATOM 767 C C . ILE A 1 93 ? 7.116 -1.691 -12.704 1.00 88.31 93 ILE A C 1
ATOM 769 O O . ILE A 1 93 ? 8.132 -0.997 -12.757 1.00 88.31 93 ILE A O 1
ATOM 773 N N . ASP A 1 94 ? 6.872 -2.525 -11.694 1.00 87.81 94 ASP A N 1
ATOM 774 C CA . ASP A 1 94 ? 7.781 -2.696 -10.562 1.00 87.81 94 ASP A CA 1
ATOM 775 C C . ASP A 1 94 ? 9.165 -3.172 -11.023 1.00 87.81 94 ASP A C 1
ATOM 777 O O . ASP A 1 94 ? 10.181 -2.526 -10.754 1.00 87.81 94 ASP A O 1
ATOM 781 N N . LYS A 1 95 ? 9.199 -4.210 -11.869 1.00 90.38 95 LYS A N 1
ATOM 782 C CA . LYS A 1 95 ? 10.436 -4.705 -12.484 1.00 90.38 95 LYS A CA 1
ATOM 783 C C . LYS A 1 95 ? 11.166 -3.618 -13.277 1.00 90.38 95 LYS A C 1
ATOM 785 O O . LYS A 1 95 ? 12.373 -3.443 -13.121 1.00 90.38 95 LYS A O 1
ATOM 790 N N . GLN A 1 96 ? 10.447 -2.856 -14.104 1.00 89.12 96 GLN A N 1
ATOM 791 C CA . GLN A 1 96 ? 11.041 -1.765 -14.883 1.00 89.12 96 GLN A CA 1
ATOM 792 C C . GLN A 1 96 ? 11.690 -0.701 -13.979 1.00 89.12 96 GLN A C 1
ATOM 794 O O . GLN A 1 96 ? 12.766 -0.184 -14.299 1.00 89.12 96 GLN A O 1
ATOM 799 N N . ARG A 1 97 ? 11.053 -0.369 -12.850 1.00 85.31 97 ARG A N 1
ATOM 800 C CA . ARG A 1 97 ? 11.571 0.600 -11.871 1.00 85.31 97 ARG A CA 1
ATOM 801 C C . ARG A 1 97 ? 12.782 0.073 -11.123 1.00 85.31 97 ARG A C 1
ATOM 803 O O . ARG A 1 97 ? 13.746 0.819 -10.930 1.00 85.31 97 ARG A O 1
ATOM 810 N N . TRP A 1 98 ? 12.758 -1.199 -10.743 1.00 86.56 98 TRP A N 1
ATOM 811 C CA . TRP A 1 98 ? 13.908 -1.864 -10.150 1.00 86.56 98 TRP A CA 1
ATOM 812 C C . TRP A 1 98 ? 15.116 -1.817 -11.092 1.00 86.56 98 TRP A C 1
ATOM 814 O O . TRP A 1 98 ? 16.184 -1.340 -10.708 1.00 86.56 98 TRP A O 1
ATOM 824 N N . ASP A 1 99 ? 14.929 -2.180 -12.362 1.00 89.69 99 ASP A N 1
ATOM 825 C CA . ASP A 1 99 ? 15.992 -2.151 -13.371 1.00 89.69 99 ASP A CA 1
ATOM 826 C C . ASP A 1 99 ? 16.528 -0.728 -13.619 1.00 89.69 99 ASP A C 1
ATOM 828 O O . ASP A 1 99 ? 17.727 -0.526 -13.838 1.00 89.69 99 ASP A O 1
ATOM 832 N N . ALA A 1 100 ? 15.663 0.291 -13.582 1.00 85.56 100 ALA A N 1
ATOM 833 C CA . ALA A 1 100 ? 16.082 1.693 -13.644 1.00 85.56 100 ALA A CA 1
ATOM 834 C C . ALA A 1 100 ? 16.928 2.095 -12.422 1.00 85.56 100 ALA A C 1
ATOM 836 O O . ALA A 1 100 ? 17.987 2.704 -12.579 1.00 85.56 100 ALA A O 1
ATOM 837 N N . THR A 1 101 ? 16.506 1.692 -11.223 1.00 85.81 101 THR A N 1
ATOM 838 C CA . THR A 1 101 ? 17.210 1.970 -9.961 1.00 85.81 101 THR A CA 1
ATOM 839 C C . THR A 1 101 ? 18.585 1.309 -9.936 1.00 85.81 101 THR A C 1
ATOM 841 O O . THR A 1 101 ? 19.586 1.962 -9.642 1.00 85.81 101 THR A O 1
ATOM 844 N N . VAL A 1 102 ? 18.672 0.034 -10.322 1.00 89.12 102 VAL A N 1
ATOM 845 C CA . VAL A 1 102 ? 19.942 -0.700 -10.405 1.00 89.12 102 VAL A CA 1
ATOM 846 C C . VAL A 1 102 ? 20.894 -0.041 -11.403 1.00 89.12 102 VAL A C 1
ATOM 848 O O . VAL A 1 102 ? 22.084 0.091 -11.112 1.00 89.12 102 VAL A O 1
ATOM 851 N N . ARG A 1 103 ? 20.396 0.410 -12.562 1.00 88.88 103 ARG A N 1
ATOM 852 C CA . ARG A 1 103 ? 21.214 1.151 -13.537 1.00 88.88 103 ARG A CA 1
ATOM 853 C C . ARG A 1 103 ? 21.742 2.465 -12.963 1.00 88.88 103 ARG A C 1
ATOM 855 O O . ARG A 1 103 ? 22.934 2.724 -13.102 1.00 88.88 103 ARG A O 1
ATOM 862 N N . ALA A 1 104 ? 20.906 3.242 -12.276 1.00 85.94 104 ALA A N 1
ATOM 863 C CA . ALA A 1 104 ? 21.330 4.481 -11.625 1.00 85.94 104 ALA A CA 1
ATOM 864 C C . ALA A 1 104 ? 22.414 4.226 -10.561 1.00 85.94 104 ALA A C 1
ATOM 866 O O . ALA A 1 104 ? 23.455 4.879 -10.568 1.00 85.94 104 ALA A O 1
ATOM 867 N N . LEU A 1 105 ? 22.227 3.216 -9.704 1.00 84.50 105 LEU A N 1
ATOM 868 C CA . LEU A 1 105 ? 23.213 2.831 -8.688 1.00 84.50 105 LEU A CA 1
ATOM 869 C C . LEU A 1 105 ? 24.545 2.372 -9.292 1.00 84.50 105 LEU A C 1
ATOM 871 O O . LEU A 1 105 ? 25.601 2.654 -8.729 1.00 84.50 105 LEU A O 1
ATOM 875 N N . ARG A 1 106 ? 24.517 1.668 -10.430 1.00 85.75 106 ARG A N 1
ATOM 876 C CA . ARG A 1 106 ? 25.740 1.293 -11.159 1.00 85.75 106 ARG A CA 1
ATOM 877 C C . ARG A 1 106 ? 26.451 2.515 -11.736 1.00 85.75 106 ARG A C 1
ATOM 879 O O . ARG A 1 106 ? 27.671 2.574 -11.642 1.00 85.75 106 ARG A O 1
ATOM 886 N N . GLY A 1 107 ? 25.707 3.487 -12.265 1.00 79.12 107 GLY A N 1
ATOM 887 C CA . GLY A 1 107 ? 26.264 4.755 -12.749 1.00 79.12 107 GLY A CA 1
ATOM 888 C C . GLY A 1 107 ? 26.974 5.551 -11.650 1.00 79.12 107 GLY A C 1
ATOM 889 O O . GLY A 1 107 ? 28.043 6.095 -11.886 1.00 79.12 107 GLY A O 1
ATOM 890 N N . LEU A 1 108 ? 26.452 5.529 -10.420 1.00 79.12 108 LEU A N 1
ATOM 891 C CA . LEU A 1 108 ? 27.084 6.176 -9.260 1.00 79.12 108 LEU A CA 1
ATOM 892 C C . LEU A 1 108 ? 28.387 5.503 -8.789 1.00 79.12 108 LEU A C 1
ATOM 894 O O . LEU A 1 108 ? 29.109 6.083 -7.984 1.00 79.12 108 LEU A O 1
ATOM 898 N N . ARG A 1 109 ? 28.679 4.273 -9.234 1.00 67.75 109 ARG A N 1
ATOM 899 C CA . ARG A 1 109 ? 29.901 3.533 -8.867 1.00 67.75 109 ARG A CA 1
ATOM 900 C C . ARG A 1 109 ? 31.049 3.705 -9.863 1.00 67.75 109 ARG A C 1
ATOM 902 O O . ARG A 1 109 ? 32.123 3.168 -9.603 1.00 67.75 109 ARG A O 1
ATOM 909 N N . GLN A 1 110 ? 30.845 4.393 -10.986 1.00 62.44 110 GLN A N 1
ATOM 910 C CA . GLN A 1 110 ? 31.951 4.702 -11.890 1.00 62.44 110 GLN A CA 1
ATOM 911 C C . GLN A 1 110 ? 32.792 5.838 -11.284 1.00 62.44 110 GLN A C 1
ATOM 913 O O . GLN A 1 110 ? 32.214 6.842 -10.862 1.00 62.44 110 GLN A O 1
ATOM 918 N N . PRO A 1 111 ? 34.125 5.682 -11.169 1.00 57.47 111 PRO A N 1
ATOM 919 C CA . PRO A 1 111 ? 34.983 6.770 -10.722 1.00 57.47 111 PRO A CA 1
ATOM 920 C C . PRO A 1 111 ? 34.841 7.945 -11.694 1.00 57.47 111 PRO A C 1
ATOM 922 O O . PRO A 1 111 ? 34.719 7.737 -12.900 1.00 57.47 111 PRO A O 1
ATOM 925 N N . LEU A 1 112 ? 34.828 9.169 -11.162 1.00 58.62 112 LEU A N 1
ATOM 926 C CA . LEU A 1 112 ? 34.960 10.375 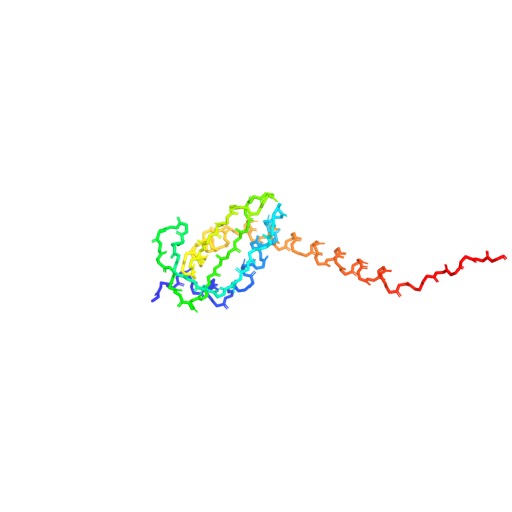-11.973 1.00 58.62 112 LEU A CA 1
ATOM 927 C C . LEU A 1 112 ? 36.284 10.248 -12.733 1.00 58.62 112 LEU A C 1
ATOM 929 O O . LEU A 1 112 ? 37.340 10.264 -12.104 1.00 58.62 112 LEU A O 1
ATOM 933 N N . GLU A 1 113 ? 36.234 10.057 -14.050 1.00 60.06 113 GLU A N 1
ATOM 934 C CA . GLU A 1 113 ? 37.417 10.241 -14.886 1.00 60.06 113 GLU A CA 1
ATOM 935 C C . GLU A 1 113 ? 37.853 11.698 -14.694 1.00 60.06 113 GLU A C 1
ATOM 937 O O . GLU A 1 113 ? 37.107 12.629 -15.013 1.00 60.06 113 GLU A O 1
ATOM 942 N N . GLU A 1 114 ? 39.007 11.899 -14.052 1.00 53.25 114 GLU A N 1
ATOM 943 C CA . GLU A 1 114 ? 39.594 13.228 -13.924 1.00 53.25 114 GLU A CA 1
ATOM 944 C C . GLU A 1 114 ? 39.876 13.754 -15.336 1.00 53.25 114 GLU A C 1
ATOM 946 O O . GLU A 1 114 ? 40.426 13.014 -16.156 1.00 53.25 114 GLU A O 1
ATOM 951 N N . PRO A 1 115 ? 39.485 14.999 -15.659 1.00 56.50 115 PRO A N 1
ATOM 952 C CA . PRO A 1 115 ? 39.767 15.556 -16.970 1.00 56.50 115 PRO A CA 1
ATOM 953 C C . PRO A 1 115 ? 41.286 15.621 -17.173 1.00 56.50 115 PRO A C 1
ATOM 955 O O . PRO A 1 115 ? 41.993 16.268 -16.397 1.00 56.50 115 PRO A O 1
ATOM 958 N N . GLU A 1 116 ? 41.769 14.925 -18.206 1.00 58.53 116 GLU A N 1
ATOM 959 C CA . GLU A 1 116 ? 43.173 14.945 -18.619 1.00 58.53 116 GLU A CA 1
ATOM 960 C C . GLU A 1 116 ? 43.626 16.394 -18.859 1.00 58.53 116 GLU A C 1
ATOM 962 O O . GLU A 1 116 ? 42.939 17.181 -19.518 1.00 58.53 116 GLU A O 1
ATOM 967 N N . SER A 1 117 ? 44.756 16.737 -18.234 1.00 61.56 117 SER A N 1
ATOM 968 C CA . SER A 1 117 ? 45.381 18.068 -18.220 1.00 61.56 117 SER A CA 1
ATOM 969 C C . SER A 1 117 ? 46.201 18.340 -19.474 1.00 61.56 117 SER A C 1
ATOM 971 O O . SER A 1 117 ? 46.886 17.398 -19.933 1.00 61.56 117 SER A O 1
#